Protein AF-A0A948F6N0-F1 (afdb_monomer_lite)

Structure (mmCIF, N/CA/C/O backbone):
data_AF-A0A948F6N0-F1
#
_entry.id   AF-A0A948F6N0-F1
#
loop_
_atom_site.group_PDB
_atom_site.id
_atom_site.type_symbol
_atom_site.label_atom_id
_atom_site.label_alt_id
_atom_site.label_comp_id
_atom_site.label_asym_id
_atom_site.label_entity_id
_atom_site.label_seq_id
_atom_site.pdbx_PDB_ins_code
_atom_site.Cartn_x
_atom_site.Cartn_y
_atom_site.Cartn_z
_atom_site.occupancy
_atom_site.B_iso_or_equiv
_atom_site.auth_seq_id
_atom_site.auth_comp_id
_atom_site.auth_asym_id
_atom_site.auth_atom_id
_atom_site.pdbx_PDB_model_num
ATOM 1 N N . MET A 1 1 ? 21.847 -14.114 -16.577 1.00 40.94 1 MET A N 1
ATOM 2 C CA . MET A 1 1 ? 22.374 -14.258 -15.206 1.00 40.94 1 MET A CA 1
ATOM 3 C C . MET A 1 1 ? 21.242 -14.821 -14.362 1.00 40.94 1 MET A C 1
ATOM 5 O O . MET A 1 1 ? 20.330 -14.077 -14.038 1.00 40.94 1 MET A O 1
ATOM 9 N N . GLN A 1 2 ? 21.213 -16.139 -14.147 1.00 36.81 2 GLN A N 1
ATOM 10 C CA . GLN A 1 2 ? 20.269 -16.752 -13.209 1.00 36.81 2 GLN A CA 1
ATOM 11 C C . GLN A 1 2 ? 20.694 -16.314 -11.808 1.00 36.81 2 GLN A C 1
ATOM 13 O O . GLN A 1 2 ? 21.800 -16.631 -11.379 1.00 36.81 2 GLN A O 1
ATOM 18 N N . ILE A 1 3 ? 19.870 -15.508 -11.143 1.00 50.06 3 ILE A N 1
ATOM 19 C CA . ILE A 1 3 ? 20.082 -15.167 -9.738 1.00 50.06 3 ILE A CA 1
ATOM 20 C C . ILE A 1 3 ? 19.710 -16.428 -8.959 1.00 50.06 3 ILE A C 1
ATOM 22 O O . ILE A 1 3 ? 18.548 -16.830 -8.956 1.00 50.06 3 ILE A O 1
ATOM 26 N N . GLU A 1 4 ? 20.702 -17.095 -8.370 1.00 46.31 4 GLU A N 1
ATOM 27 C CA . GLU A 1 4 ? 20.475 -18.228 -7.476 1.00 46.31 4 GLU A CA 1
ATOM 28 C C . GLU A 1 4 ? 19.531 -17.798 -6.345 1.00 46.31 4 GLU A C 1
ATOM 30 O O . GLU A 1 4 ? 19.829 -16.898 -5.559 1.00 46.31 4 GLU A O 1
ATOM 35 N N . THR A 1 5 ? 18.377 -18.455 -6.248 1.00 56.72 5 THR A N 1
ATOM 36 C CA . THR A 1 5 ? 17.287 -18.151 -5.305 1.00 56.72 5 THR A CA 1
ATOM 37 C C . THR A 1 5 ? 17.591 -18.549 -3.853 1.00 56.72 5 THR A C 1
ATOM 39 O O . THR A 1 5 ? 16.680 -18.649 -3.036 1.00 56.72 5 THR A O 1
ATOM 42 N N . HIS A 1 6 ? 18.860 -18.794 -3.515 1.00 54.75 6 HIS A N 1
ATOM 43 C CA . HIS A 1 6 ? 19.292 -19.353 -2.228 1.00 54.75 6 HIS A CA 1
ATOM 44 C C . HIS A 1 6 ? 20.212 -18.443 -1.406 1.00 54.75 6 HIS A C 1
ATOM 46 O O . HIS A 1 6 ? 20.756 -18.880 -0.393 1.00 54.75 6 HIS A O 1
ATOM 52 N N . SER A 1 7 ? 20.371 -17.172 -1.778 1.00 57.75 7 SER A N 1
ATOM 53 C CA . SER A 1 7 ? 21.098 -16.231 -0.923 1.00 57.75 7 SER A CA 1
ATOM 54 C C . SER A 1 7 ? 20.201 -15.752 0.220 1.00 57.75 7 SER A C 1
ATOM 56 O O . SER A 1 7 ? 19.381 -14.846 0.065 1.00 57.75 7 SER A O 1
ATOM 58 N N . GLU A 1 8 ? 20.344 -16.373 1.388 1.00 65.94 8 GLU A N 1
ATOM 59 C CA . GLU A 1 8 ? 19.867 -15.801 2.642 1.00 65.94 8 GLU A CA 1
ATOM 60 C C . GLU A 1 8 ? 20.647 -14.501 2.916 1.00 65.94 8 GLU A C 1
ATOM 62 O O . GLU A 1 8 ? 21.767 -14.534 3.424 1.00 65.94 8 GLU A O 1
ATOM 67 N N . GLY A 1 9 ? 20.078 -13.348 2.546 1.00 72.94 9 GLY A N 1
ATOM 68 C CA . GLY A 1 9 ? 20.741 -12.046 2.674 1.00 72.94 9 GLY A CA 1
ATOM 69 C C . GLY A 1 9 ? 21.369 -11.805 4.058 1.00 72.94 9 GLY A C 1
ATOM 70 O O . GLY A 1 9 ? 20.781 -12.145 5.090 1.00 72.94 9 GLY A O 1
ATOM 71 N N . ILE A 1 10 ? 22.564 -11.193 4.075 1.00 82.94 10 ILE A N 1
ATOM 72 C CA . ILE A 1 10 ? 23.317 -10.869 5.307 1.00 82.94 10 ILE A CA 1
ATOM 73 C C . ILE A 1 10 ? 22.521 -9.892 6.182 1.00 82.94 10 ILE A C 1
ATOM 75 O O . ILE A 1 10 ? 22.463 -10.036 7.402 1.00 82.94 10 ILE A O 1
ATOM 79 N N . ILE A 1 11 ? 21.896 -8.899 5.548 1.00 80.25 11 ILE A N 1
ATOM 80 C CA . ILE A 1 11 ? 21.001 -7.946 6.199 1.00 80.25 11 ILE A CA 1
ATOM 81 C C . ILE A 1 11 ? 19.577 -8.397 5.919 1.00 80.25 11 ILE A C 1
ATOM 83 O O . ILE A 1 11 ? 19.178 -8.527 4.763 1.00 80.25 11 ILE A O 1
ATOM 87 N N . ARG A 1 12 ? 18.813 -8.614 6.990 1.00 79.19 12 ARG A N 1
ATOM 88 C CA . ARG A 1 12 ? 17.397 -8.959 6.904 1.00 79.19 12 ARG A CA 1
ATOM 89 C C . ARG A 1 12 ? 16.545 -7.838 7.483 1.00 79.19 12 ARG A C 1
ATOM 91 O O . ARG A 1 12 ? 16.920 -7.263 8.510 1.00 79.19 12 ARG A O 1
ATOM 98 N N . PRO A 1 13 ? 15.377 -7.576 6.888 1.00 80.00 13 PRO A N 1
ATOM 99 C CA . PRO A 1 13 ? 14.334 -6.810 7.542 1.00 80.00 13 PRO A CA 1
ATOM 100 C C . PRO A 1 13 ? 13.980 -7.463 8.890 1.00 80.00 13 PRO A C 1
ATOM 102 O O . PRO A 1 13 ? 13.519 -8.602 8.944 1.00 80.00 13 PRO A O 1
ATOM 105 N N . VAL A 1 14 ? 14.231 -6.760 9.996 1.00 86.69 14 VAL A N 1
ATOM 106 C CA . VAL A 1 14 ? 13.928 -7.234 11.355 1.00 86.69 14 VAL A CA 1
ATOM 107 C C . VAL A 1 14 ? 13.152 -6.185 12.135 1.00 86.69 14 VAL A C 1
ATOM 109 O O . VAL A 1 14 ? 13.324 -4.977 11.952 1.00 86.69 14 VAL A O 1
ATOM 112 N N . LYS A 1 15 ? 12.286 -6.657 13.030 1.00 90.56 15 LYS A N 1
ATOM 113 C CA . LYS A 1 15 ? 11.556 -5.793 13.951 1.00 90.56 15 LYS A CA 1
ATOM 114 C C . LYS A 1 15 ? 12.531 -5.244 14.994 1.00 90.56 15 LYS A C 1
ATOM 116 O O . LYS A 1 15 ? 13.119 -6.003 15.765 1.00 90.56 15 LYS A O 1
ATOM 121 N N . GLY A 1 16 ? 12.688 -3.927 15.042 1.00 87.75 16 GLY A N 1
ATOM 122 C CA . GLY A 1 16 ? 13.478 -3.252 16.061 1.00 87.75 16 GLY A CA 1
ATOM 123 C C . GLY A 1 16 ? 12.790 -3.264 17.428 1.00 87.75 16 GLY A C 1
ATOM 124 O O . GLY A 1 16 ? 11.573 -3.388 17.540 1.00 87.75 16 GLY A O 1
ATOM 125 N N . LYS A 1 17 ? 13.565 -3.057 18.502 1.00 86.19 17 LYS A N 1
ATOM 126 C CA . LYS A 1 17 ? 13.041 -3.035 19.886 1.00 86.19 17 LYS A CA 1
ATOM 127 C C . LYS A 1 17 ? 11.926 -2.005 20.116 1.00 86.19 17 LYS A C 1
ATOM 129 O O . LYS A 1 17 ? 11.087 -2.206 20.984 1.00 86.19 17 LYS A O 1
ATOM 134 N N . ARG A 1 18 ? 11.952 -0.895 19.371 1.00 86.62 18 ARG A N 1
ATOM 135 C CA . ARG A 1 18 ? 10.978 0.207 19.465 1.00 86.62 18 ARG A CA 1
ATOM 136 C C . ARG A 1 18 ? 9.855 0.109 18.435 1.00 86.62 18 ARG A C 1
ATOM 138 O O . ARG A 1 18 ? 8.986 0.971 18.424 1.00 86.62 18 ARG A O 1
ATOM 145 N N . ASP A 1 19 ? 9.884 -0.902 17.571 1.00 93.44 19 ASP A N 1
ATOM 146 C CA . ASP A 1 19 ? 8.874 -1.036 16.535 1.00 93.44 19 ASP A CA 1
ATOM 147 C C . ASP A 1 19 ? 7.591 -1.676 17.079 1.00 93.44 19 ASP A C 1
ATOM 149 O O . ASP A 1 19 ? 7.645 -2.618 17.885 1.00 93.44 19 ASP A O 1
ATOM 153 N N . PRO A 1 20 ? 6.418 -1.217 16.617 1.00 93.75 20 PRO A N 1
ATOM 154 C CA . PRO A 1 20 ? 5.149 -1.789 17.024 1.00 93.75 20 PRO A CA 1
ATOM 155 C C . PRO A 1 20 ? 4.964 -3.187 16.426 1.00 93.75 20 PRO A C 1
ATOM 157 O O . PRO A 1 20 ? 5.594 -3.569 15.444 1.00 93.75 20 PRO A O 1
ATOM 160 N N . HIS A 1 21 ? 4.061 -3.969 17.013 1.00 94.81 21 HIS A N 1
ATOM 161 C CA . HIS A 1 21 ? 3.420 -5.050 16.267 1.00 94.81 21 HIS A CA 1
ATOM 162 C C . HIS A 1 21 ? 2.191 -4.487 15.552 1.00 94.81 21 HIS A C 1
ATOM 164 O O . HIS A 1 21 ? 1.445 -3.715 16.164 1.00 94.81 21 HIS A O 1
ATOM 170 N N . LEU A 1 22 ? 2.000 -4.846 14.285 1.00 95.31 22 LEU A N 1
ATOM 171 C CA . LEU A 1 22 ? 0.836 -4.473 13.488 1.00 95.31 22 LEU A CA 1
ATOM 172 C C . LEU A 1 22 ? -0.145 -5.640 13.407 1.00 95.31 22 LEU A C 1
ATOM 174 O O . LEU A 1 22 ? 0.270 -6.793 13.300 1.00 95.31 22 LEU A O 1
ATOM 178 N N . ASP A 1 23 ? -1.435 -5.310 13.414 1.00 94.69 23 ASP A N 1
ATOM 179 C CA . ASP A 1 23 ? -2.483 -6.257 13.037 1.00 94.69 23 ASP A CA 1
ATOM 180 C C . ASP A 1 23 ? -2.386 -6.583 11.527 1.00 94.69 23 ASP A C 1
ATOM 182 O O . ASP A 1 23 ? -1.702 -5.866 10.787 1.00 94.69 23 ASP A O 1
ATOM 186 N N . PRO A 1 24 ? -3.053 -7.649 11.040 1.00 96.19 24 PRO A N 1
ATOM 187 C CA . PRO A 1 24 ? -2.830 -8.173 9.691 1.00 96.19 24 PRO A CA 1
ATOM 188 C C . PRO A 1 24 ? -3.120 -7.204 8.540 1.00 96.19 24 PRO A C 1
ATOM 190 O O . PRO A 1 24 ? -2.599 -7.420 7.446 1.00 96.19 24 PRO A O 1
ATOM 193 N N . ASP A 1 25 ? -3.936 -6.173 8.761 1.00 96.62 25 ASP A N 1
ATOM 194 C CA . ASP A 1 25 ? -4.427 -5.288 7.704 1.00 96.62 25 ASP A CA 1
ATOM 195 C C . ASP A 1 25 ? -3.665 -3.977 7.658 1.00 96.62 25 ASP A C 1
ATOM 197 O O . ASP A 1 25 ? -3.610 -3.232 8.643 1.00 96.62 25 ASP A O 1
ATOM 201 N N . ALA A 1 26 ? -3.137 -3.662 6.480 1.00 97.75 26 ALA A N 1
ATOM 202 C CA . ALA A 1 26 ? -2.527 -2.378 6.201 1.00 97.75 26 ALA A CA 1
ATOM 203 C C . ALA A 1 26 ? -3.078 -1.754 4.913 1.00 97.75 26 ALA A C 1
ATOM 205 O O . ALA A 1 26 ? -3.292 -2.431 3.908 1.00 97.75 26 ALA A O 1
ATOM 206 N N . LEU A 1 27 ? -3.268 -0.438 4.948 1.00 98.12 27 LEU A N 1
ATOM 207 C CA . LEU A 1 27 ? -3.535 0.408 3.797 1.00 98.12 27 LEU A CA 1
ATOM 208 C C . LEU A 1 27 ? -2.354 1.360 3.617 1.00 98.12 27 LEU A C 1
ATOM 210 O O . LEU A 1 27 ? -2.148 2.276 4.415 1.00 98.12 27 LEU A O 1
ATOM 214 N N . MET A 1 28 ? -1.582 1.148 2.561 1.00 98.50 28 MET A N 1
ATOM 215 C CA . MET A 1 28 ? -0.564 2.087 2.119 1.00 98.50 28 MET A CA 1
ATOM 216 C C . MET A 1 28 ? -1.231 3.210 1.324 1.00 98.50 28 MET A C 1
ATOM 218 O O . MET A 1 28 ? -1.990 2.946 0.394 1.00 98.50 28 MET A O 1
ATOM 222 N N . VAL A 1 29 ? -0.946 4.463 1.665 1.00 98.38 29 VAL A N 1
ATOM 223 C CA . VAL A 1 29 ? -1.536 5.645 1.026 1.00 98.38 29 VAL A CA 1
ATOM 224 C C . VAL A 1 29 ? -0.428 6.484 0.407 1.00 98.38 29 VAL A C 1
ATOM 226 O O . VAL A 1 29 ? 0.488 6.916 1.103 1.00 98.38 29 VAL A O 1
ATOM 229 N N . MET A 1 30 ? -0.508 6.713 -0.902 1.00 97.25 30 MET A N 1
ATOM 230 C CA . MET A 1 30 ? 0.547 7.399 -1.652 1.00 97.25 30 MET A CA 1
ATOM 231 C C . MET A 1 30 ? 0.597 8.897 -1.319 1.00 97.25 30 MET A C 1
ATOM 233 O O . MET A 1 30 ? 1.648 9.458 -1.017 1.00 97.25 30 MET A O 1
ATOM 237 N N . LEU A 1 31 ? -0.560 9.559 -1.326 1.00 95.94 31 LEU A N 1
ATOM 238 C CA . LEU A 1 31 ? -0.629 11.014 -1.277 1.00 95.94 31 LEU A CA 1
ATOM 239 C C . LEU A 1 31 ? -0.808 11.564 0.154 1.00 95.94 31 LEU A C 1
ATOM 241 O O . LEU A 1 31 ? -1.632 11.053 0.922 1.00 95.94 31 LEU A O 1
ATOM 245 N N . PRO A 1 32 ? -0.093 12.647 0.528 1.00 95.94 32 PRO A N 1
ATOM 246 C CA . PRO A 1 32 ? -0.203 13.239 1.862 1.00 95.94 32 PRO A CA 1
ATOM 247 C C . PRO A 1 32 ? -1.602 13.771 2.207 1.00 95.94 32 PRO A C 1
ATOM 249 O O . PRO A 1 32 ? -2.007 13.711 3.368 1.00 95.94 32 PRO A O 1
ATOM 252 N N . SER A 1 33 ? -2.330 14.328 1.236 1.00 96.69 33 SER A N 1
ATOM 253 C CA . SER A 1 33 ? -3.687 14.864 1.420 1.00 96.69 33 SER A CA 1
ATOM 254 C C . SER A 1 33 ? -4.683 13.769 1.790 1.00 96.69 33 SER A C 1
ATOM 256 O O . SER A 1 33 ? -5.410 13.9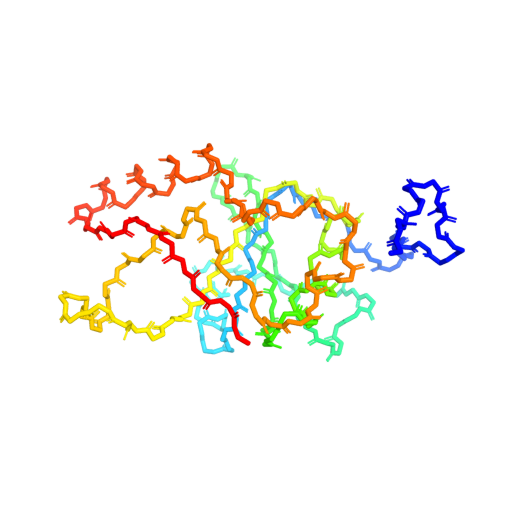07 2.774 1.00 96.69 33 SER A O 1
ATOM 258 N N . GLU A 1 34 ? -4.653 12.665 1.053 1.00 97.00 34 GLU A N 1
ATOM 259 C CA . GLU A 1 34 ? -5.509 11.492 1.214 1.00 97.00 34 GLU A CA 1
ATOM 260 C C . GLU A 1 34 ? -5.200 10.809 2.538 1.00 97.00 34 GLU A C 1
ATOM 262 O O . GLU A 1 34 ? -6.113 10.500 3.299 1.00 97.00 34 GLU A O 1
ATOM 267 N N . LEU A 1 35 ? -3.917 10.661 2.879 1.00 97.75 35 LEU A N 1
ATOM 268 C CA . LEU A 1 35 ? -3.528 10.108 4.170 1.00 97.75 35 LEU A CA 1
ATOM 269 C C . LEU A 1 35 ? -4.046 10.972 5.322 1.00 97.75 35 LEU A C 1
ATOM 271 O O . LEU A 1 35 ? -4.661 10.453 6.249 1.00 97.75 35 LEU A O 1
ATOM 275 N N . LYS A 1 36 ? -3.853 12.296 5.262 1.00 97.75 36 LYS A N 1
ATOM 276 C CA . LYS A 1 36 ? -4.378 13.218 6.283 1.00 97.75 36 LYS A CA 1
ATOM 277 C C . LYS A 1 36 ? -5.900 13.143 6.389 1.00 97.75 36 LYS A C 1
ATOM 279 O O . LYS A 1 36 ? -6.432 13.272 7.489 1.00 97.75 36 LYS A O 1
ATOM 284 N N . HIS A 1 37 ? -6.596 12.984 5.266 1.00 97.81 37 HIS A N 1
ATOM 285 C CA . HIS A 1 37 ? -8.044 12.819 5.243 1.00 97.81 37 HIS A CA 1
ATOM 286 C C . HIS A 1 37 ? -8.463 11.518 5.936 1.00 97.81 37 HIS A C 1
ATOM 288 O O . HIS A 1 37 ? -9.226 11.574 6.898 1.00 97.81 37 HIS A O 1
ATOM 294 N N . LEU A 1 38 ? -7.882 10.385 5.534 1.00 97.19 38 LEU A N 1
ATOM 295 C CA . LEU A 1 38 ? -8.173 9.064 6.093 1.00 97.19 38 LEU A CA 1
ATOM 296 C C . LEU A 1 38 ? -7.831 8.964 7.580 1.00 97.19 38 LEU A C 1
ATOM 298 O O . LEU A 1 38 ? -8.598 8.387 8.342 1.00 97.19 38 LEU A O 1
ATOM 302 N N . VAL A 1 39 ? -6.719 9.557 8.025 1.00 97.56 39 VAL A N 1
ATOM 303 C CA . VAL A 1 39 ? -6.352 9.598 9.450 1.00 97.56 39 VAL A CA 1
ATOM 304 C C . VAL A 1 39 ? -7.425 10.313 10.269 1.00 97.56 39 VAL A C 1
ATOM 306 O O . VAL A 1 39 ? -7.794 9.832 11.339 1.00 97.56 39 VAL A O 1
ATOM 309 N N . ARG A 1 40 ? -7.961 11.435 9.769 1.00 97.50 40 ARG A N 1
ATOM 310 C CA . ARG A 1 40 ? -9.049 12.154 10.448 1.00 97.50 40 ARG A CA 1
ATOM 311 C C . ARG A 1 40 ? -10.356 11.370 10.422 1.00 97.50 40 ARG A C 1
ATOM 313 O O . ARG A 1 40 ? -10.982 11.223 11.466 1.00 97.50 40 ARG A O 1
ATOM 320 N N . GLU A 1 41 ? -10.756 10.876 9.254 1.00 95.69 41 GLU A N 1
ATOM 321 C CA . GLU A 1 41 ? -12.016 10.151 9.064 1.00 95.69 41 GLU A CA 1
ATOM 322 C C . GLU A 1 41 ? -12.061 8.866 9.897 1.00 95.69 41 GLU A C 1
ATOM 324 O O . GLU A 1 41 ? -13.033 8.601 10.600 1.00 95.69 41 GLU A O 1
ATOM 329 N N . ALA A 1 42 ? -10.970 8.101 9.882 1.00 94.38 42 ALA A N 1
ATOM 330 C CA . ALA A 1 42 ? -10.850 6.844 10.605 1.00 94.38 42 ALA A CA 1
ATOM 331 C C . ALA A 1 42 ? -10.454 7.027 12.081 1.00 94.38 42 ALA A C 1
ATOM 333 O O . ALA A 1 42 ? -10.210 6.029 12.764 1.00 94.38 42 ALA A O 1
ATOM 334 N N . GLN A 1 43 ? -10.345 8.274 12.563 1.00 95.56 43 GLN A N 1
ATOM 335 C CA . GLN A 1 43 ? -9.895 8.623 13.918 1.00 95.56 43 GLN A CA 1
ATOM 336 C C . GLN A 1 43 ? -8.606 7.878 14.311 1.00 95.56 43 GLN A C 1
ATOM 338 O O . GLN A 1 43 ? -8.483 7.328 15.407 1.00 95.56 43 GLN A O 1
ATOM 343 N N . ALA A 1 44 ? -7.662 7.798 13.373 1.00 96.56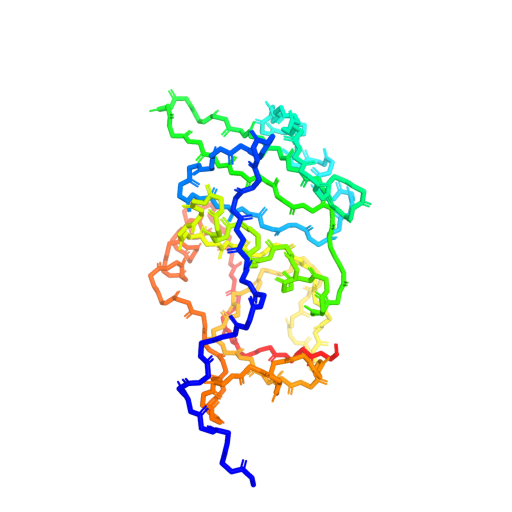 44 ALA A N 1
ATOM 344 C CA . ALA A 1 44 ? -6.470 6.982 13.516 1.00 96.56 44 ALA A CA 1
ATOM 345 C C . ALA A 1 44 ? -5.427 7.677 14.407 1.00 96.56 44 ALA A C 1
ATOM 347 O O . ALA A 1 44 ? -5.161 8.870 14.264 1.00 96.56 44 ALA A O 1
ATOM 348 N N . ALA A 1 45 ? -4.795 6.916 15.299 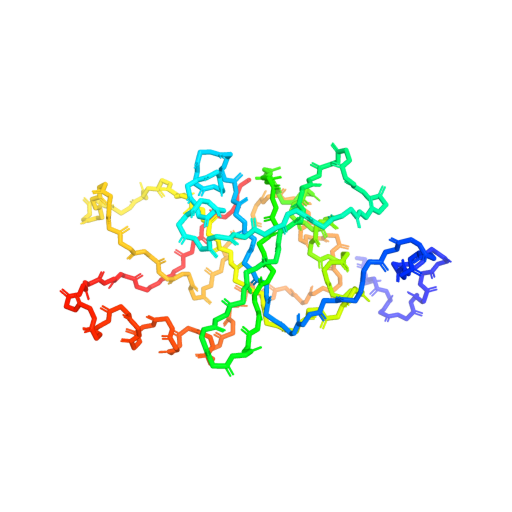1.00 96.38 45 ALA A N 1
ATOM 349 C CA . ALA A 1 45 ? -3.723 7.404 16.163 1.00 96.38 45 ALA A CA 1
ATOM 350 C C . ALA A 1 45 ? -2.350 7.107 15.545 1.00 96.38 45 ALA A C 1
ATOM 352 O O . ALA A 1 45 ? -2.127 5.992 15.076 1.00 96.38 45 ALA A O 1
ATOM 353 N N . GLU A 1 46 ? -1.430 8.076 15.555 1.00 96.50 46 GLU A N 1
ATOM 354 C CA . GLU A 1 46 ? -0.056 7.873 15.068 1.00 96.50 46 GLU A CA 1
ATOM 355 C C . GLU A 1 46 ? 0.685 6.844 15.935 1.00 96.50 46 GLU A C 1
ATOM 357 O O . GLU A 1 46 ? 0.565 6.839 17.163 1.00 96.50 46 GLU A O 1
ATOM 362 N N . ILE A 1 47 ? 1.454 5.968 15.289 1.00 94.56 47 ILE A N 1
ATOM 363 C CA . ILE A 1 47 ? 2.273 4.945 15.935 1.00 94.56 47 ILE A CA 1
ATOM 364 C C . ILE A 1 47 ? 3.750 5.281 15.689 1.00 94.56 47 ILE A C 1
ATOM 366 O O . ILE A 1 47 ? 4.182 5.287 14.533 1.00 94.56 47 ILE A O 1
ATOM 370 N N . PRO A 1 48 ? 4.553 5.519 16.738 1.00 91.44 48 PRO A N 1
ATOM 371 C CA . PRO A 1 48 ? 5.986 5.718 16.571 1.00 91.44 48 PRO A CA 1
ATOM 372 C C . PRO A 1 48 ? 6.674 4.404 16.178 1.00 91.44 48 PRO A C 1
ATOM 374 O O . PRO A 1 48 ? 6.346 3.339 16.703 1.00 91.44 48 PRO A O 1
ATOM 377 N N . PHE A 1 49 ? 7.655 4.481 15.279 1.00 91.81 49 PHE A N 1
ATOM 378 C CA . PHE A 1 49 ? 8.495 3.347 14.873 1.00 91.81 49 PHE A CA 1
ATOM 379 C C . PHE A 1 49 ? 9.856 3.824 14.330 1.00 91.81 49 PHE A C 1
ATOM 381 O O . PHE A 1 49 ? 10.084 5.031 14.198 1.00 91.81 49 PHE A O 1
ATOM 388 N N . SER A 1 50 ? 10.783 2.907 14.036 1.00 84.12 50 SER A N 1
ATOM 389 C CA . SER A 1 50 ? 12.169 3.254 13.683 1.00 84.12 50 SER A CA 1
ATOM 390 C C . SER A 1 50 ? 12.312 4.136 12.442 1.00 84.12 50 SER A C 1
ATOM 392 O O . SER A 1 50 ? 13.213 4.970 12.415 1.00 84.12 50 SER A O 1
ATOM 394 N N . ASP A 1 51 ? 11.413 4.003 11.462 1.00 82.44 51 ASP A N 1
ATOM 395 C CA . ASP A 1 51 ? 11.560 4.631 10.139 1.00 82.44 51 ASP A CA 1
ATOM 396 C C . ASP A 1 51 ? 10.593 5.811 9.942 1.00 82.44 51 ASP A C 1
ATOM 398 O O . ASP A 1 51 ? 10.327 6.242 8.823 1.00 82.44 51 ASP A O 1
ATOM 402 N N . THR A 1 52 ? 10.113 6.379 11.057 1.00 80.81 52 THR A N 1
ATOM 403 C CA . THR A 1 52 ? 9.237 7.565 11.117 1.00 80.81 52 THR A CA 1
ATOM 404 C C . THR A 1 52 ? 9.680 8.741 10.218 1.00 80.81 52 THR A C 1
ATOM 406 O O . THR A 1 52 ? 8.812 9.460 9.713 1.00 80.81 52 THR A O 1
ATOM 409 N N . PRO A 1 53 ? 10.987 9.001 9.991 1.00 83.94 53 PRO A N 1
ATOM 410 C CA . PRO A 1 53 ? 11.404 10.045 9.053 1.00 83.94 53 PRO A CA 1
ATOM 411 C C . PRO A 1 53 ? 11.069 9.760 7.579 1.00 83.94 53 PRO A C 1
ATOM 413 O O . PRO A 1 53 ? 10.970 10.713 6.813 1.00 83.94 53 PRO A O 1
ATOM 416 N N . LEU A 1 54 ? 10.902 8.493 7.179 1.00 89.44 54 LEU A N 1
ATOM 417 C CA . LEU A 1 54 ? 10.628 8.096 5.791 1.00 89.44 54 LEU A CA 1
ATOM 418 C C . LEU A 1 54 ? 9.129 8.140 5.472 1.00 89.44 54 LEU A C 1
ATOM 420 O O . LEU A 1 54 ? 8.722 8.713 4.465 1.00 89.44 54 LEU A O 1
ATOM 424 N N . TYR A 1 55 ? 8.308 7.581 6.360 1.00 93.81 55 TYR A N 1
ATOM 425 C CA . TYR A 1 55 ? 6.847 7.578 6.278 1.00 93.81 55 TYR A CA 1
ATOM 426 C C . TYR A 1 55 ? 6.249 7.417 7.681 1.00 93.81 55 TYR A C 1
ATOM 428 O O . TYR A 1 55 ? 6.960 7.209 8.663 1.00 93.81 55 TYR A O 1
ATOM 436 N N . ARG A 1 56 ? 4.929 7.548 7.799 1.00 96.94 56 ARG A N 1
ATOM 437 C CA . ARG A 1 56 ? 4.186 7.509 9.063 1.00 96.94 56 ARG A CA 1
ATOM 438 C C . ARG A 1 56 ? 3.279 6.294 9.130 1.00 96.94 56 ARG A C 1
ATOM 440 O O . ARG A 1 56 ? 2.762 5.842 8.109 1.00 96.94 56 ARG A O 1
ATOM 447 N N . LEU A 1 57 ? 3.076 5.798 10.347 1.00 97.31 57 LEU A N 1
ATOM 448 C CA . LEU A 1 57 ? 2.122 4.741 10.653 1.00 97.31 57 LEU A CA 1
ATOM 449 C C . LEU A 1 57 ? 1.007 5.304 11.525 1.00 97.31 57 LEU A C 1
ATOM 451 O O . LEU A 1 57 ? 1.268 6.021 12.488 1.00 97.31 57 LEU A O 1
ATOM 455 N N . TYR A 1 58 ? -0.229 4.927 11.227 1.00 97.31 58 TYR A N 1
ATOM 456 C CA . TYR A 1 58 ? -1.392 5.238 12.047 1.00 97.31 58 TYR A CA 1
ATOM 457 C C . TYR A 1 58 ? -2.216 3.978 12.272 1.00 97.31 58 TYR A C 1
ATOM 459 O O . TYR A 1 58 ? -2.304 3.125 11.394 1.00 97.31 58 TYR A O 1
ATOM 467 N N . ARG A 1 59 ? -2.854 3.856 13.433 1.00 97.06 59 ARG A N 1
ATOM 468 C CA . ARG A 1 59 ? -3.785 2.770 13.744 1.00 97.06 59 ARG A CA 1
ATOM 469 C C . ARG A 1 59 ? -5.191 3.312 13.852 1.00 97.06 59 ARG A C 1
ATOM 471 O O . ARG A 1 59 ? -5.453 4.147 14.715 1.00 97.06 59 ARG A O 1
ATOM 478 N N . SER A 1 60 ? -6.099 2.773 13.051 1.00 95.75 60 SER A N 1
ATOM 479 C CA . SER A 1 60 ? -7.534 2.930 13.269 1.00 95.75 60 SER A CA 1
ATOM 480 C C . SER A 1 60 ? -8.114 1.630 13.811 1.00 95.75 60 SER A C 1
ATOM 482 O O . SER A 1 60 ? -7.726 0.543 13.382 1.00 95.75 60 SER A O 1
ATOM 484 N N . ARG A 1 61 ? -9.038 1.733 14.768 1.00 92.25 61 ARG A N 1
ATOM 485 C CA . ARG A 1 61 ? -9.809 0.598 15.280 1.00 92.25 61 ARG A CA 1
ATOM 486 C C . ARG A 1 61 ? -11.252 0.731 14.821 1.00 92.25 61 ARG A C 1
ATOM 488 O O . ARG A 1 61 ? -11.893 1.756 15.023 1.00 92.25 61 ARG A O 1
ATOM 495 N N . THR A 1 62 ? -11.766 -0.336 14.235 1.00 80.38 62 THR A N 1
ATOM 496 C CA . THR A 1 62 ? -13.185 -0.483 13.925 1.00 80.38 62 THR A CA 1
ATOM 497 C C . THR A 1 62 ? -13.992 -0.677 15.209 1.00 80.38 62 THR A C 1
ATOM 499 O O . THR A 1 62 ? -13.475 -1.126 16.236 1.00 80.38 62 THR A O 1
ATOM 502 N N . LYS A 1 63 ? -15.299 -0.407 15.137 1.00 75.38 63 LYS A N 1
ATOM 503 C CA . LYS A 1 63 ? -16.233 -0.629 16.255 1.00 75.38 63 LYS A CA 1
ATOM 504 C C . LYS A 1 63 ? -16.322 -2.098 16.688 1.00 75.38 63 LYS A C 1
ATOM 506 O O . LYS A 1 63 ? -16.707 -2.370 17.816 1.00 75.38 63 LYS A O 1
ATOM 511 N N . THR A 1 64 ? -15.961 -3.032 15.808 1.00 75.94 64 THR A N 1
ATOM 512 C CA . THR A 1 64 ? -15.951 -4.478 16.075 1.00 75.94 64 THR A CA 1
ATOM 513 C C . THR A 1 64 ? -14.630 -4.964 16.682 1.00 75.94 64 THR A C 1
ATOM 515 O O . THR A 1 64 ? -14.461 -6.159 16.899 1.00 75.94 64 THR A O 1
ATOM 518 N N . GLY A 1 65 ? -13.686 -4.059 16.967 1.00 77.75 65 GLY A N 1
ATOM 519 C CA . GLY A 1 65 ? -12.402 -4.368 17.601 1.00 77.75 65 GLY A CA 1
ATOM 520 C C . GLY A 1 65 ? -11.267 -4.704 16.628 1.00 77.75 65 GLY A C 1
ATOM 521 O O . GLY A 1 65 ? -10.104 -4.638 17.029 1.00 77.75 65 GLY A O 1
ATOM 522 N N . ALA A 1 66 ? -11.564 -4.980 15.353 1.00 86.06 66 ALA A N 1
ATOM 523 C CA . ALA A 1 66 ? -10.541 -5.139 14.315 1.00 86.06 66 A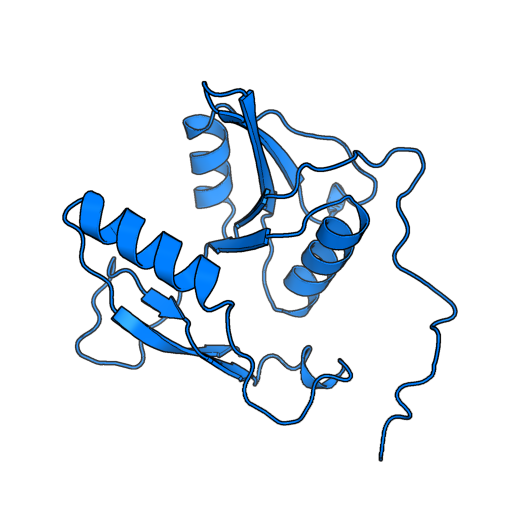LA A CA 1
ATOM 524 C C . ALA A 1 66 ? -9.800 -3.814 14.083 1.00 86.06 66 ALA A C 1
ATOM 526 O O . ALA A 1 66 ? -10.414 -2.748 14.179 1.00 86.06 66 ALA A O 1
ATOM 527 N N . SER A 1 67 ? -8.504 -3.853 13.771 1.00 92.44 67 SER A N 1
ATOM 528 C CA . SER A 1 67 ? -7.724 -2.647 13.481 1.00 92.44 67 SER A CA 1
ATOM 529 C C . SER A 1 67 ? -7.060 -2.711 12.111 1.00 92.44 67 SER A C 1
ATOM 531 O O . SER A 1 67 ? -6.746 -3.790 11.614 1.00 92.44 67 SER A O 1
ATOM 533 N N . ILE A 1 68 ? -6.883 -1.539 11.504 1.00 95.75 68 ILE A N 1
ATOM 534 C CA . ILE A 1 68 ? -6.165 -1.356 10.247 1.00 95.75 68 ILE A CA 1
ATOM 535 C C . ILE A 1 68 ? -5.033 -0.356 10.460 1.00 95.75 68 ILE A C 1
ATOM 537 O O . ILE A 1 68 ? -5.196 0.670 11.134 1.00 95.75 68 ILE A O 1
ATOM 541 N N . THR A 1 69 ? -3.877 -0.664 9.883 1.00 97.88 69 THR A N 1
ATOM 542 C CA . THR A 1 69 ? -2.728 0.239 9.860 1.00 97.88 69 THR A CA 1
ATOM 543 C C . THR A 1 69 ? -2.778 1.096 8.601 1.00 97.88 69 THR A C 1
ATOM 545 O O . THR A 1 69 ? -2.806 0.561 7.501 1.00 97.88 69 THR A O 1
ATOM 548 N N . LEU A 1 70 ? -2.755 2.418 8.735 1.00 98.12 70 LEU A N 1
ATOM 549 C CA . LEU A 1 70 ? -2.505 3.323 7.615 1.00 98.12 70 LEU A CA 1
ATOM 550 C C . LEU A 1 70 ? -1.003 3.603 7.549 1.00 98.12 70 LEU A C 1
ATOM 552 O O . LEU A 1 70 ? -0.407 3.939 8.573 1.00 98.12 70 LEU A O 1
ATOM 556 N N . ALA A 1 71 ? -0.398 3.484 6.371 1.00 97.88 71 ALA A N 1
ATOM 557 C CA . ALA A 1 71 ? 1.027 3.719 6.164 1.00 97.88 71 ALA A CA 1
ATOM 558 C C . ALA A 1 71 ? 1.260 4.700 5.012 1.00 97.88 71 ALA A C 1
ATOM 560 O O . ALA A 1 71 ? 0.719 4.519 3.924 1.00 97.88 71 ALA A O 1
ATOM 561 N N . GLY A 1 72 ? 2.066 5.734 5.229 1.00 97.38 72 GLY A N 1
ATOM 562 C CA . GLY A 1 72 ? 2.423 6.692 4.184 1.00 97.38 72 GLY A CA 1
ATOM 563 C C . GLY A 1 72 ? 2.797 8.075 4.730 1.00 97.38 72 GLY A C 1
ATOM 564 O O . GLY A 1 72 ? 2.980 8.230 5.936 1.00 97.38 72 GLY A O 1
ATOM 565 N N . PRO A 1 73 ? 2.878 9.107 3.877 1.00 97.38 73 PRO A N 1
ATOM 566 C CA . PRO A 1 73 ? 2.797 8.998 2.426 1.00 97.38 73 PRO A CA 1
ATOM 567 C C . PRO A 1 73 ? 4.018 8.249 1.882 1.00 97.38 73 PRO A C 1
ATOM 569 O O . PRO A 1 73 ? 5.051 8.181 2.544 1.00 97.38 73 PRO A O 1
ATOM 572 N N . PHE A 1 74 ? 3.910 7.708 0.676 1.00 96.25 74 PHE A N 1
ATOM 573 C CA . PHE A 1 74 ? 5.050 7.155 -0.053 1.00 96.25 74 PHE A CA 1
ATOM 574 C C . PHE A 1 74 ? 4.945 7.546 -1.527 1.00 96.25 74 PHE A C 1
ATOM 576 O O . PHE A 1 74 ? 3.863 7.864 -2.008 1.00 96.25 74 PHE A O 1
ATOM 583 N N . MET A 1 75 ? 6.059 7.547 -2.256 1.00 94.88 75 MET A N 1
ATOM 584 C CA . MET A 1 75 ? 6.066 7.916 -3.673 1.00 94.88 75 MET A CA 1
ATOM 585 C C . MET A 1 75 ? 7.193 7.198 -4.402 1.00 94.88 75 MET A C 1
ATOM 587 O O . MET A 1 75 ? 8.335 7.214 -3.944 1.00 94.88 75 MET A O 1
ATOM 591 N N . GLY A 1 76 ? 6.852 6.588 -5.537 1.00 95.25 76 GLY A N 1
ATOM 592 C CA . GLY A 1 76 ? 7.760 5.742 -6.302 1.00 95.25 76 GLY A CA 1
ATOM 593 C C . GLY A 1 76 ? 7.913 4.346 -5.701 1.00 95.25 76 GLY A C 1
ATOM 594 O O . GLY A 1 76 ? 7.745 4.125 -4.496 1.00 95.25 76 GLY A O 1
ATOM 595 N N . ALA A 1 77 ? 8.239 3.390 -6.561 1.00 95.88 77 ALA A N 1
ATOM 596 C CA . ALA A 1 77 ? 8.355 1.992 -6.181 1.00 95.88 77 ALA A CA 1
ATOM 597 C C . ALA A 1 77 ? 9.479 1.688 -5.166 1.00 95.88 77 ALA A C 1
ATOM 599 O O . ALA A 1 77 ? 9.206 0.917 -4.243 1.00 95.88 77 ALA A O 1
ATOM 600 N N . PRO A 1 78 ? 10.663 2.344 -5.189 1.00 95.75 78 PRO A N 1
ATOM 601 C CA . PRO A 1 78 ? 11.671 2.127 -4.149 1.00 95.75 78 PRO A CA 1
ATOM 602 C C . PRO A 1 78 ? 11.161 2.483 -2.747 1.00 95.75 78 PRO A C 1
ATOM 604 O O . PRO A 1 78 ? 11.382 1.744 -1.791 1.00 95.75 78 PRO A O 1
ATOM 607 N N . HIS A 1 79 ? 10.418 3.588 -2.614 1.00 96.31 79 HIS A N 1
ATOM 608 C CA . HIS A 1 79 ? 9.827 3.979 -1.333 1.00 96.31 79 HIS A CA 1
ATOM 609 C C . HIS A 1 79 ? 8.680 3.039 -0.937 1.00 96.31 79 HIS A C 1
ATOM 611 O O . HIS A 1 79 ? 8.589 2.634 0.223 1.00 96.31 79 HIS A O 1
ATOM 617 N N . ALA A 1 80 ? 7.831 2.650 -1.896 1.00 96.25 80 ALA A N 1
ATOM 618 C CA . ALA A 1 80 ? 6.757 1.692 -1.654 1.00 96.25 80 ALA A CA 1
ATOM 619 C C . ALA A 1 80 ? 7.304 0.383 -1.070 1.00 96.25 80 ALA A C 1
ATOM 621 O O . ALA A 1 80 ? 6.780 -0.114 -0.080 1.00 96.25 80 ALA A O 1
ATOM 622 N N . VAL A 1 81 ? 8.396 -0.131 -1.629 1.00 94.81 81 VAL A N 1
ATOM 623 C CA . VAL A 1 81 ? 9.027 -1.375 -1.187 1.00 94.81 81 VAL A CA 1
ATOM 624 C C . VAL A 1 81 ? 9.662 -1.252 0.205 1.00 94.81 81 VAL A C 1
ATOM 626 O O . VAL A 1 81 ? 9.479 -2.153 1.021 1.00 94.81 81 VAL A O 1
ATOM 629 N N . ILE A 1 82 ? 10.305 -0.123 0.538 1.00 94.12 82 ILE A N 1
ATOM 630 C CA . ILE A 1 82 ? 10.809 0.136 1.905 1.00 94.12 82 ILE A CA 1
ATOM 631 C C . ILE A 1 82 ? 9.671 0.045 2.932 1.00 94.12 82 ILE A C 1
ATOM 633 O O . ILE A 1 82 ? 9.816 -0.585 3.983 1.00 94.12 82 ILE A O 1
ATOM 637 N N . ALA A 1 83 ? 8.530 0.672 2.635 1.00 95.62 83 ALA A N 1
ATOM 638 C CA . ALA A 1 83 ? 7.359 0.603 3.501 1.00 95.62 83 ALA A CA 1
ATOM 639 C C . ALA A 1 83 ? 6.766 -0.813 3.539 1.00 95.62 83 ALA A C 1
ATOM 641 O O . ALA A 1 83 ? 6.481 -1.331 4.617 1.00 95.62 83 ALA A O 1
ATOM 642 N N . LEU A 1 84 ? 6.627 -1.460 2.382 1.00 96.00 84 LEU A N 1
ATOM 643 C CA . LEU A 1 84 ? 6.042 -2.789 2.239 1.00 96.00 84 LEU A CA 1
ATOM 644 C C . LEU A 1 84 ? 6.802 -3.845 3.050 1.00 96.00 84 LEU A C 1
ATOM 646 O O . LEU A 1 84 ? 6.196 -4.536 3.870 1.00 96.00 84 LEU A O 1
ATOM 650 N N . GLU A 1 85 ? 8.122 -3.945 2.878 1.00 94.06 85 GLU A N 1
ATOM 651 C CA . GLU A 1 85 ? 8.943 -4.918 3.607 1.00 94.06 85 GLU A CA 1
ATOM 652 C C . GLU A 1 85 ? 8.867 -4.700 5.116 1.00 94.06 85 GLU A C 1
ATOM 654 O O . GLU A 1 85 ? 8.722 -5.653 5.889 1.00 94.06 85 GLU A O 1
ATOM 659 N N . LYS A 1 86 ? 8.895 -3.437 5.551 1.00 94.69 86 LYS A N 1
ATOM 660 C CA . LYS A 1 86 ? 8.760 -3.113 6.965 1.00 94.69 86 LYS A CA 1
ATOM 661 C C . LYS A 1 86 ? 7.392 -3.525 7.501 1.00 94.69 86 LYS A C 1
ATOM 663 O O . LYS A 1 86 ? 7.332 -4.171 8.543 1.00 94.69 86 LYS A O 1
ATOM 668 N N . LEU A 1 87 ? 6.298 -3.213 6.805 1.00 97.00 87 LEU A N 1
ATOM 669 C CA . LEU A 1 87 ? 4.948 -3.614 7.219 1.00 97.00 87 LEU A CA 1
ATOM 670 C C . LEU A 1 87 ? 4.839 -5.135 7.390 1.00 97.00 87 LEU A C 1
ATOM 672 O O . LEU A 1 87 ? 4.300 -5.593 8.402 1.00 97.00 87 LEU A O 1
ATOM 676 N N . ILE A 1 88 ? 5.399 -5.908 6.453 1.00 96.50 88 ILE A N 1
ATOM 677 C CA . ILE A 1 88 ? 5.429 -7.378 6.510 1.00 96.50 88 ILE A CA 1
ATOM 678 C C . ILE A 1 88 ? 6.153 -7.855 7.775 1.00 96.50 88 ILE A C 1
ATOM 680 O O . ILE A 1 88 ? 5.620 -8.677 8.525 1.00 96.50 88 ILE A O 1
ATOM 684 N N . VAL A 1 89 ? 7.336 -7.304 8.056 1.00 95.62 89 VAL A N 1
ATOM 685 C CA . VAL A 1 89 ? 8.122 -7.631 9.258 1.00 95.62 89 VAL A CA 1
ATOM 686 C C . VAL A 1 89 ? 7.391 -7.284 10.549 1.00 95.62 89 VAL A C 1
ATOM 688 O O . VAL A 1 89 ? 7.512 -8.001 11.544 1.00 95.62 89 VAL A O 1
ATOM 691 N N . LEU A 1 90 ? 6.635 -6.186 10.562 1.00 96.06 90 LEU A N 1
ATOM 692 C CA . LEU A 1 90 ? 5.916 -5.749 11.756 1.00 96.06 90 LEU A CA 1
ATOM 693 C C . LEU A 1 90 ? 4.618 -6.528 12.009 1.00 96.06 90 LEU A C 1
ATOM 695 O O . LEU A 1 90 ? 4.099 -6.475 13.130 1.00 96.06 90 LEU A O 1
ATOM 699 N N . GLY A 1 91 ? 4.133 -7.297 11.031 1.00 96.62 91 GLY A N 1
ATOM 700 C CA . GLY A 1 91 ? 3.028 -8.244 11.203 1.00 96.62 91 GLY A CA 1
ATOM 701 C C . GLY A 1 91 ? 1.953 -8.202 10.120 1.00 96.62 91 GLY A C 1
ATOM 702 O O . GLY A 1 91 ? 1.105 -9.095 10.107 1.00 96.62 91 GLY A O 1
ATOM 703 N N . ALA A 1 92 ? 1.987 -7.227 9.206 1.00 97.50 92 ALA A N 1
ATOM 704 C CA . ALA A 1 92 ? 0.980 -7.107 8.158 1.00 97.50 92 ALA A CA 1
ATOM 705 C C . ALA A 1 92 ? 0.981 -8.341 7.238 1.00 97.50 92 ALA A C 1
ATOM 707 O O . ALA A 1 92 ? 2.027 -8.912 6.919 1.00 97.50 92 ALA A O 1
ATOM 708 N N . LYS A 1 93 ? -0.217 -8.755 6.820 1.00 97.06 93 LYS A N 1
ATOM 709 C CA . LYS A 1 93 ? -0.464 -9.916 5.947 1.00 97.06 93 LYS A CA 1
ATOM 710 C C . LYS A 1 93 ? -1.288 -9.558 4.721 1.00 97.06 93 LYS A C 1
ATOM 712 O O . LYS A 1 93 ? -1.099 -10.157 3.671 1.00 97.06 93 LYS A O 1
ATOM 717 N N . ARG A 1 94 ? -2.200 -8.597 4.856 1.00 97.38 94 ARG A N 1
ATOM 718 C CA . ARG A 1 94 ? -3.059 -8.094 3.786 1.00 97.38 94 ARG A CA 1
ATOM 719 C C . ARG A 1 94 ? -2.754 -6.619 3.615 1.00 97.38 94 ARG A C 1
ATOM 721 O O . ARG A 1 94 ? -2.964 -5.831 4.536 1.00 97.38 94 ARG A O 1
ATOM 728 N N . ILE A 1 95 ? -2.212 -6.267 2.457 1.00 98.19 95 ILE A N 1
ATOM 729 C CA . ILE A 1 95 ? -1.729 -4.917 2.187 1.00 98.19 95 ILE A CA 1
ATOM 730 C C . ILE A 1 95 ? -2.457 -4.399 0.957 1.00 98.19 95 ILE A C 1
ATOM 732 O O . ILE A 1 95 ? -2.374 -4.977 -0.123 1.00 98.19 95 ILE A O 1
ATOM 736 N N . LEU A 1 96 ? -3.206 -3.323 1.155 1.00 97.50 96 LEU A N 1
ATOM 737 C CA . LEU A 1 96 ? -3.884 -2.578 0.107 1.00 97.50 96 LEU A CA 1
ATOM 738 C C . LEU A 1 96 ? -3.080 -1.319 -0.193 1.00 97.50 96 LEU A C 1
ATOM 740 O O . LEU A 1 96 ? -2.481 -0.733 0.709 1.00 97.50 96 LEU A O 1
ATOM 744 N N . VAL A 1 97 ? -3.108 -0.874 -1.444 1.00 97.44 97 VAL A N 1
ATOM 745 C CA . VAL A 1 97 ? -2.500 0.390 -1.859 1.00 97.44 97 VAL A CA 1
ATOM 746 C C . VAL A 1 97 ? -3.594 1.318 -2.368 1.00 97.44 97 VAL A C 1
ATOM 748 O O . VAL A 1 97 ? -4.378 0.942 -3.236 1.00 97.44 97 VAL A O 1
ATOM 751 N N . LEU A 1 98 ? -3.634 2.536 -1.833 1.00 97.44 98 LEU A N 1
ATOM 752 C CA . LEU A 1 98 ? -4.462 3.629 -2.318 1.00 97.44 98 LEU A CA 1
ATOM 753 C C . LEU A 1 98 ? -3.571 4.703 -2.939 1.00 97.44 98 LEU A C 1
ATOM 755 O O . LEU A 1 98 ? -2.732 5.317 -2.273 1.00 97.44 98 LEU A O 1
ATOM 759 N N . GLY A 1 99 ? -3.807 4.957 -4.217 1.00 95.56 99 GLY A N 1
ATOM 760 C CA . GLY A 1 99 ? -3.134 5.989 -4.984 1.00 95.56 99 GLY A CA 1
ATOM 761 C C . GLY A 1 99 ? -3.997 6.436 -6.152 1.00 95.56 99 GLY A C 1
ATOM 762 O O . GLY A 1 99 ? -5.132 5.986 -6.316 1.00 95.56 99 GLY A O 1
ATOM 763 N N . TRP A 1 100 ? -3.444 7.339 -6.950 1.00 93.88 100 TRP A N 1
ATOM 764 C CA . TRP A 1 100 ? -4.056 7.827 -8.179 1.00 93.88 100 TRP A CA 1
ATOM 765 C C . TRP A 1 100 ? -3.232 7.359 -9.370 1.00 93.88 100 TRP A C 1
ATOM 767 O O . TRP A 1 100 ? -2.032 7.117 -9.243 1.00 93.88 100 TRP A O 1
ATOM 777 N N . CYS A 1 101 ? -3.875 7.259 -10.525 1.00 93.69 101 CYS A N 1
ATOM 778 C CA . CYS A 1 101 ? -3.213 6.954 -11.782 1.00 93.69 101 CYS A CA 1
ATOM 779 C C . CYS A 1 101 ? -3.737 7.874 -12.885 1.00 93.69 101 CYS A C 1
ATOM 781 O O . CYS A 1 101 ? -4.863 8.372 -12.819 1.00 93.69 101 CYS A O 1
ATOM 783 N N . GLY A 1 102 ? -2.894 8.110 -13.887 1.00 94.06 102 GLY A N 1
ATOM 784 C CA . GLY A 1 102 ? -3.352 8.639 -15.164 1.00 94.06 102 GLY A CA 1
ATOM 785 C C . GLY A 1 102 ? -4.027 7.533 -15.972 1.00 94.06 102 GLY A C 1
ATOM 786 O O . GLY A 1 102 ? -3.681 6.360 -15.834 1.00 94.06 102 GLY A O 1
ATOM 787 N N . SER A 1 103 ? -4.976 7.910 -16.825 1.00 93.69 103 SER A N 1
ATOM 788 C CA . SER A 1 103 ? -5.586 6.977 -17.769 1.00 93.69 103 SER A CA 1
ATOM 789 C C . SER A 1 103 ? -4.930 7.084 -19.143 1.00 93.69 103 SER A C 1
ATOM 791 O O . SER A 1 103 ? -4.746 8.182 -19.663 1.00 93.69 103 SER A O 1
ATOM 793 N N . LEU A 1 104 ? -4.645 5.930 -19.748 1.00 92.88 104 LEU A N 1
ATOM 794 C CA . LEU A 1 104 ? -4.353 5.794 -21.182 1.00 92.88 104 LEU A CA 1
ATOM 795 C C . LEU A 1 104 ? -5.599 5.398 -21.990 1.00 92.88 104 LEU A C 1
ATOM 797 O O . LEU A 1 104 ? -5.555 5.334 -23.215 1.00 92.88 104 LEU A O 1
ATOM 801 N N . GLN A 1 105 ? -6.704 5.106 -21.301 1.00 92.56 105 GLN A N 1
ATOM 802 C CA . GLN A 1 105 ? -7.977 4.716 -21.894 1.00 92.56 105 GLN A CA 1
ATOM 803 C C . GLN A 1 105 ? -8.877 5.951 -22.042 1.00 92.56 105 GLN A C 1
ATOM 805 O O . GLN A 1 105 ? -9.092 6.652 -21.046 1.00 92.56 105 GLN A O 1
ATOM 810 N N . PRO A 1 106 ? -9.436 6.213 -23.237 1.00 91.25 106 PRO A N 1
ATOM 811 C CA . PRO A 1 106 ? -10.252 7.403 -23.486 1.00 91.25 106 PRO A CA 1
ATOM 812 C C . PRO A 1 106 ? -11.566 7.412 -22.692 1.00 91.25 106 PRO A C 1
ATOM 814 O O . PRO A 1 106 ? -12.102 8.480 -22.405 1.00 91.25 106 PRO A O 1
ATOM 817 N N . ASP A 1 107 ? -12.067 6.235 -22.313 1.00 91.81 107 ASP A N 1
ATOM 818 C CA . ASP A 1 107 ? -13.366 6.090 -21.652 1.00 91.81 107 ASP A CA 1
ATOM 819 C C . ASP A 1 107 ? -13.302 6.200 -20.121 1.00 91.81 107 ASP A C 1
ATOM 821 O O . ASP A 1 107 ? -14.344 6.334 -19.479 1.00 91.81 107 ASP A O 1
ATOM 825 N N . LEU A 1 108 ? -12.102 6.177 -19.527 1.00 94.19 108 LEU A N 1
ATOM 826 C CA . LEU A 1 108 ? -11.920 6.395 -18.090 1.00 94.19 108 LEU A CA 1
ATOM 827 C C . LEU A 1 108 ? -11.864 7.890 -17.780 1.00 94.19 108 LEU A C 1
ATOM 829 O O . LEU A 1 108 ? -11.047 8.637 -18.326 1.00 94.19 108 LEU A O 1
ATOM 833 N N . ARG A 1 109 ? -12.718 8.319 -16.857 1.00 94.69 109 ARG A N 1
ATOM 834 C CA . ARG A 1 109 ? -12.884 9.714 -16.453 1.00 94.69 109 ARG A CA 1
ATOM 835 C C . ARG A 1 109 ? -12.230 9.974 -15.102 1.00 94.69 109 ARG A C 1
ATOM 837 O O . ARG A 1 109 ? -12.004 9.075 -14.296 1.00 94.69 109 ARG A O 1
ATOM 844 N N . ILE A 1 110 ? -11.951 11.248 -14.830 1.00 95.25 110 ILE A N 1
ATOM 845 C CA . ILE A 1 110 ? -11.473 11.685 -13.513 1.00 95.25 110 ILE A CA 1
ATOM 846 C C . ILE A 1 110 ? -12.493 11.266 -12.448 1.00 95.25 110 ILE A C 1
ATOM 848 O O . ILE A 1 110 ? -13.667 11.620 -12.535 1.00 95.25 110 ILE A O 1
ATOM 852 N N . GLY A 1 111 ? -12.019 10.546 -11.431 1.00 93.38 111 GLY A N 1
ATOM 853 C CA . GLY A 1 111 ? -12.841 10.048 -10.328 1.00 93.38 111 GLY A CA 1
ATOM 854 C C . GLY A 1 111 ? -13.355 8.619 -10.509 1.00 93.38 111 GLY A C 1
ATOM 855 O O . GLY A 1 111 ? -13.911 8.074 -9.554 1.00 93.38 111 GLY A O 1
ATOM 856 N N . ASP A 1 112 ? -13.141 7.994 -11.670 1.00 95.94 112 ASP A N 1
ATOM 857 C CA . ASP A 1 112 ? -13.445 6.576 -11.845 1.00 95.94 112 ASP A CA 1
ATOM 858 C C . ASP A 1 112 ? -12.540 5.711 -10.960 1.00 95.94 112 ASP A C 1
ATOM 860 O O . ASP A 1 112 ? -11.343 5.964 -10.796 1.00 95.94 112 ASP A O 1
ATOM 864 N N . LEU A 1 113 ? -13.126 4.664 -10.378 1.00 97.06 113 LEU A N 1
ATOM 865 C CA . LEU A 1 113 ? -12.402 3.703 -9.556 1.00 97.06 113 LEU A CA 1
ATOM 866 C C . LEU A 1 113 ? -11.788 2.621 -10.440 1.00 97.06 113 LEU A C 1
ATOM 868 O O . LEU A 1 113 ? -12.482 1.997 -11.244 1.00 97.06 113 LEU A O 1
ATOM 872 N N . VAL A 1 114 ? -10.502 2.352 -10.233 1.00 97.12 114 VAL A N 1
ATOM 873 C CA . VAL A 1 114 ? -9.778 1.285 -10.926 1.00 97.12 114 VAL A CA 1
ATOM 874 C C . VAL A 1 114 ? -9.301 0.254 -9.910 1.00 97.12 114 VAL A C 1
ATOM 876 O O . VAL A 1 114 ? -8.725 0.611 -8.884 1.00 97.12 114 VAL A O 1
ATOM 879 N N . ILE A 1 115 ? -9.534 -1.026 -10.200 1.00 97.69 115 ILE A N 1
ATOM 880 C CA . ILE A 1 115 ? -8.964 -2.158 -9.463 1.00 97.69 115 ILE A CA 1
ATOM 881 C C . ILE A 1 115 ? -7.892 -2.801 -10.352 1.00 97.69 115 ILE A C 1
ATOM 883 O O . ILE A 1 115 ? -8.237 -3.493 -11.317 1.00 97.69 115 ILE A O 1
ATOM 887 N N . PRO A 1 116 ? -6.598 -2.594 -10.060 1.00 95.88 116 PRO A N 1
ATOM 888 C CA . PRO A 1 116 ? -5.522 -3.244 -10.796 1.00 95.88 116 PRO A CA 1
ATOM 889 C C . PRO A 1 116 ? -5.557 -4.759 -10.585 1.00 95.88 116 PRO A C 1
ATOM 891 O O . PRO A 1 116 ? -5.541 -5.219 -9.445 1.00 95.88 116 PRO A O 1
ATOM 894 N N . ALA A 1 117 ? -5.591 -5.535 -11.666 1.00 94.94 117 ALA A N 1
ATOM 895 C CA . ALA A 1 117 ? -5.502 -6.999 -11.637 1.00 94.94 117 ALA A CA 1
ATOM 896 C C . ALA A 1 117 ? -4.089 -7.501 -11.969 1.00 94.94 117 ALA A C 1
ATOM 898 O O . ALA A 1 117 ? -3.645 -8.505 -11.418 1.00 94.94 117 ALA A O 1
ATOM 899 N N . ARG A 1 118 ? -3.401 -6.793 -12.869 1.00 94.62 118 ARG A N 1
ATOM 900 C CA . ARG A 1 118 ? -2.047 -7.084 -13.355 1.00 94.62 118 ARG A CA 1
ATOM 901 C C . ARG A 1 118 ? -1.279 -5.779 -13.542 1.00 94.62 118 ARG A C 1
ATOM 903 O O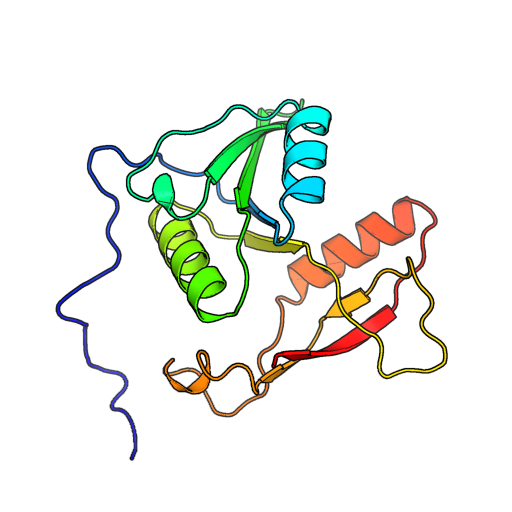 . ARG A 1 118 ? -1.907 -4.724 -13.668 1.00 94.62 118 ARG A O 1
ATOM 910 N N . ALA A 1 119 ? 0.046 -5.843 -13.570 1.00 94.00 119 ALA A N 1
ATOM 911 C CA . ALA A 1 119 ? 0.889 -4.683 -13.833 1.00 94.00 119 ALA A CA 1
ATOM 912 C C . ALA A 1 119 ? 1.957 -4.961 -14.901 1.00 94.00 119 ALA A C 1
ATOM 914 O O . ALA A 1 119 ? 2.637 -5.985 -14.862 1.00 94.00 119 ALA A O 1
ATOM 915 N N . ILE A 1 120 ? 2.156 -4.004 -15.804 1.00 93.31 120 ILE A N 1
ATOM 916 C CA . ILE A 1 120 ? 3.381 -3.859 -16.594 1.00 93.31 120 ILE A CA 1
ATOM 917 C C . ILE A 1 120 ? 4.368 -3.061 -15.742 1.00 93.31 120 ILE A C 1
ATOM 919 O O . ILE A 1 120 ? 4.049 -1.956 -15.302 1.00 93.31 120 ILE A O 1
ATOM 923 N N . SER A 1 121 ? 5.552 -3.624 -15.496 1.00 92.31 121 SER A N 1
ATOM 924 C CA . SER A 1 121 ? 6.543 -3.047 -14.585 1.00 92.31 121 SER A CA 1
ATOM 925 C C . SER A 1 121 ? 7.698 -2.386 -15.334 1.00 92.31 121 SER A C 1
ATOM 927 O O . SER A 1 121 ? 8.615 -3.072 -15.781 1.00 92.31 121 SER A O 1
ATOM 929 N N . GLU A 1 122 ? 7.701 -1.056 -15.395 1.00 92.81 122 GLU A N 1
ATOM 930 C CA . GLU A 1 122 ? 8.825 -0.239 -15.886 1.00 92.81 122 GLU A CA 1
ATOM 931 C C . GLU A 1 122 ? 9.440 0.676 -14.810 1.00 92.81 122 GLU A C 1
ATOM 933 O O . GLU A 1 122 ? 10.416 1.370 -15.070 1.00 92.81 122 GLU A O 1
ATOM 938 N N . GLU A 1 123 ? 8.956 0.592 -13.569 1.00 93.56 123 GLU A N 1
ATOM 939 C CA . GLU A 1 123 ? 9.408 1.395 -12.418 1.00 93.56 123 GLU A CA 1
ATOM 940 C C . GLU A 1 123 ? 10.846 1.112 -11.927 1.00 93.56 123 GLU A C 1
ATOM 942 O O . GLU A 1 123 ? 11.408 1.852 -11.119 1.00 93.56 123 GLU A O 1
ATOM 947 N N . GLY A 1 124 ? 11.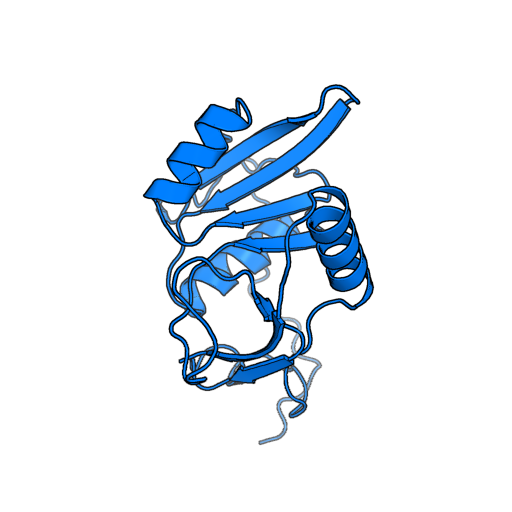467 0.032 -12.408 1.00 92.25 124 GLY A N 1
ATOM 948 C CA . GLY A 1 124 ? 12.880 -0.277 -12.192 1.00 92.25 124 GLY A CA 1
ATOM 949 C C . GLY A 1 124 ? 13.263 -0.953 -10.867 1.00 92.25 124 GLY A C 1
ATOM 950 O O . GLY A 1 124 ? 14.390 -1.431 -10.786 1.00 92.25 124 GLY A O 1
ATOM 951 N N . THR A 1 125 ? 12.389 -1.070 -9.868 1.00 94.00 125 THR A N 1
ATOM 952 C CA . THR A 1 125 ? 12.633 -1.759 -8.580 1.00 94.00 125 THR A CA 1
ATOM 953 C C . THR A 1 125 ? 12.333 -3.251 -8.673 1.00 94.00 125 THR A C 1
ATOM 955 O O . THR A 1 125 ? 13.135 -4.070 -8.230 1.00 94.00 125 THR A O 1
ATOM 958 N N . SER A 1 126 ? 11.214 -3.635 -9.287 1.00 91.62 126 SER A N 1
ATOM 959 C CA . SER A 1 126 ? 10.697 -5.012 -9.296 1.00 91.62 126 SER A CA 1
ATOM 960 C C . SER A 1 126 ? 11.662 -5.992 -9.961 1.00 91.62 126 SER A C 1
ATOM 962 O O . SER A 1 126 ? 11.801 -7.120 -9.504 1.00 91.62 126 SER A O 1
ATOM 964 N N . LYS A 1 127 ? 12.418 -5.543 -10.974 1.00 88.75 127 LYS A N 1
ATOM 965 C CA . LYS A 1 127 ? 13.463 -6.341 -11.648 1.00 88.75 127 LYS A CA 1
ATOM 966 C C . LYS A 1 127 ? 14.611 -6.778 -10.727 1.00 88.75 127 LYS A C 1
ATOM 968 O O . LYS A 1 127 ? 15.395 -7.644 -11.104 1.00 88.75 127 LYS A O 1
ATOM 973 N N . HIS A 1 128 ? 14.759 -6.133 -9.569 1.00 88.94 128 HIS A N 1
ATOM 974 C CA . HIS A 1 128 ? 15.761 -6.481 -8.562 1.00 88.94 128 HIS A CA 1
ATOM 975 C C . HIS A 1 128 ? 15.250 -7.512 -7.549 1.00 88.94 128 HIS A C 1
ATOM 977 O O . HIS A 1 128 ? 16.045 -8.025 -6.764 1.00 88.94 128 HIS A O 1
ATOM 983 N N . TYR A 1 129 ? 13.958 -7.844 -7.579 1.00 86.12 129 TYR A N 1
ATOM 984 C CA . TYR A 1 129 ? 13.379 -8.905 -6.767 1.00 86.12 129 TYR A CA 1
ATOM 985 C C . TYR A 1 129 ? 13.411 -10.228 -7.539 1.00 86.12 129 TYR A C 1
ATOM 987 O O . TYR A 1 129 ? 13.157 -10.235 -8.743 1.00 86.12 129 TYR A O 1
ATOM 995 N N . PRO A 1 130 ? 13.683 -11.367 -6.875 1.00 80.62 130 PRO A N 1
ATOM 996 C CA . PRO A 1 130 ? 13.705 -12.690 -7.500 1.00 80.62 130 PRO A CA 1
ATOM 997 C C . PRO A 1 130 ? 12.280 -13.229 -7.730 1.00 80.62 130 PRO A C 1
ATOM 999 O O . PRO A 1 130 ? 11.975 -14.382 -7.433 1.00 80.62 130 PRO A O 1
ATOM 1002 N N . VAL A 1 131 ? 11.383 -12.371 -8.209 1.00 75.06 131 VAL A N 1
ATOM 1003 C CA . VAL A 1 131 ? 10.054 -12.745 -8.686 1.00 75.06 131 VAL A CA 1
ATOM 1004 C C . VAL A 1 131 ? 10.186 -13.154 -10.153 1.00 75.06 131 VAL A C 1
ATOM 1006 O O . VAL A 1 131 ? 11.040 -12.632 -10.870 1.00 75.06 131 VAL A O 1
ATOM 1009 N N . GLY A 1 132 ? 9.419 -14.153 -10.591 1.00 72.19 132 GLY A N 1
ATOM 1010 C CA . GLY A 1 132 ? 9.495 -14.650 -11.968 1.00 72.19 132 GLY A CA 1
ATOM 1011 C C . GLY A 1 132 ? 9.243 -13.556 -13.016 1.00 72.19 132 GLY A C 1
ATOM 1012 O O . GLY A 1 132 ? 8.805 -12.455 -12.703 1.00 72.19 132 GLY A O 1
ATOM 1013 N N . HIS A 1 133 ? 9.476 -13.875 -14.290 1.00 70.06 133 HIS A N 1
ATOM 1014 C CA . HIS A 1 133 ? 9.243 -12.943 -15.405 1.00 70.06 133 HIS A CA 1
ATOM 1015 C C . HIS A 1 133 ? 7.757 -12.744 -15.763 1.00 70.06 133 HIS A C 1
ATOM 1017 O O . HIS A 1 133 ? 7.447 -12.076 -16.748 1.00 70.06 133 HIS A O 1
ATOM 1023 N N . GLU A 1 134 ? 6.840 -13.347 -15.008 1.00 79.00 134 GLU A N 1
ATOM 1024 C CA . GLU A 1 134 ? 5.406 -13.160 -15.204 1.00 79.00 134 GLU A CA 1
ATOM 1025 C C . GLU A 1 134 ? 4.982 -11.760 -14.750 1.00 79.00 134 GLU A C 1
ATOM 1027 O O . GLU A 1 134 ? 5.572 -11.180 -13.837 1.00 79.00 134 GLU A O 1
ATOM 1032 N N . ALA A 1 135 ? 3.953 -11.205 -15.396 1.00 82.38 135 ALA A N 1
ATOM 1033 C CA . ALA A 1 135 ? 3.433 -9.904 -14.997 1.00 82.38 135 ALA A CA 1
ATOM 1034 C C . ALA A 1 135 ? 2.927 -9.980 -13.543 1.00 82.38 135 ALA A C 1
ATOM 1036 O O . ALA A 1 135 ? 2.139 -10.883 -13.243 1.00 82.38 135 ALA A O 1
ATOM 1037 N N . PRO A 1 136 ? 3.333 -9.054 -12.653 1.00 88.62 136 PRO A N 1
ATOM 1038 C CA . PRO A 1 136 ? 2.852 -9.036 -11.280 1.00 88.62 136 PRO A CA 1
ATOM 1039 C C . PRO A 1 136 ? 1.325 -8.976 -11.218 1.00 88.62 136 PRO A C 1
ATOM 1041 O O . PRO A 1 136 ? 0.700 -8.156 -11.895 1.00 88.62 136 PRO A O 1
ATOM 1044 N N . GLU A 1 137 ? 0.735 -9.820 -10.375 1.00 93.12 137 GLU A N 1
ATOM 1045 C CA . GLU A 1 137 ? -0.709 -9.876 -10.151 1.00 93.12 137 GLU A CA 1
ATOM 1046 C C . GLU A 1 137 ? -1.064 -9.433 -8.732 1.00 93.12 137 GLU A C 1
ATOM 1048 O O . GLU A 1 137 ? -0.302 -9.630 -7.782 1.00 93.12 137 GLU A O 1
ATOM 1053 N N . SER A 1 138 ? -2.252 -8.853 -8.576 1.00 94.44 138 SER A N 1
ATOM 1054 C CA . SER A 1 138 ? -2.825 -8.567 -7.261 1.00 94.44 138 SER A CA 1
ATOM 1055 C C . SER A 1 138 ? -3.639 -9.754 -6.736 1.00 94.44 138 SER A C 1
ATOM 1057 O O . SER A 1 138 ? -4.211 -10.537 -7.498 1.00 94.44 138 SER A O 1
ATOM 1059 N N . ASP A 1 139 ? -3.731 -9.885 -5.409 1.00 96.31 139 ASP A N 1
ATOM 1060 C CA . ASP A 1 139 ? -4.451 -10.994 -4.778 1.00 96.31 139 ASP A CA 1
ATOM 1061 C C . ASP A 1 139 ? -5.935 -11.032 -5.192 1.00 96.31 139 ASP A C 1
ATOM 1063 O O . ASP A 1 139 ? -6.701 -10.081 -5.000 1.00 96.31 139 ASP A O 1
ATOM 1067 N N . SER A 1 140 ? -6.369 -12.168 -5.746 1.00 95.94 140 SER A N 1
ATOM 1068 C CA . SER A 1 140 ? -7.734 -12.313 -6.264 1.00 95.94 140 SER A CA 1
ATOM 1069 C C . SER A 1 140 ? -8.811 -12.233 -5.174 1.00 95.94 140 SER A C 1
ATOM 1071 O O . SER A 1 140 ? -9.935 -11.815 -5.458 1.00 95.94 140 SER A O 1
ATOM 1073 N N . GLY A 1 141 ? -8.493 -12.627 -3.937 1.00 97.12 141 GLY A N 1
ATOM 1074 C CA . GLY A 1 141 ? -9.394 -12.548 -2.791 1.00 97.12 141 GLY A CA 1
ATOM 1075 C C . GLY A 1 141 ? -9.636 -11.104 -2.367 1.00 97.12 141 GLY A C 1
ATOM 1076 O O . GLY A 1 141 ? -10.791 -10.689 -2.264 1.00 97.12 141 GLY A O 1
ATOM 1077 N N . LEU A 1 142 ? -8.565 -10.323 -2.209 1.00 96.88 142 LEU A N 1
ATOM 1078 C CA . LEU A 1 142 ? -8.642 -8.889 -1.925 1.00 96.88 142 LEU A CA 1
ATOM 1079 C C . LEU A 1 142 ? -9.368 -8.138 -3.040 1.00 96.88 142 LEU A C 1
ATOM 1081 O O . LEU A 1 142 ? -10.241 -7.322 -2.747 1.00 96.88 142 LEU A O 1
ATOM 1085 N N . ASN A 1 143 ? -9.095 -8.475 -4.303 1.00 97.62 143 ASN A N 1
ATOM 1086 C CA . ASN A 1 143 ? -9.829 -7.915 -5.434 1.00 97.62 143 ASN A CA 1
ATOM 1087 C C . ASN A 1 143 ? -11.333 -8.170 -5.295 1.00 97.62 143 ASN A C 1
ATOM 1089 O O . ASN A 1 143 ? -12.107 -7.219 -5.306 1.00 97.62 143 ASN A O 1
ATOM 1093 N N . ARG A 1 144 ? -11.766 -9.419 -5.070 1.00 97.75 144 ARG A N 1
ATOM 1094 C CA . ARG A 1 144 ? -13.196 -9.733 -4.881 1.00 97.75 144 ARG A CA 1
ATOM 1095 C C . ARG A 1 144 ? -13.823 -8.956 -3.720 1.00 97.75 144 ARG A C 1
ATOM 1097 O O . ARG A 1 144 ? -14.961 -8.510 -3.845 1.00 97.75 144 ARG A O 1
ATOM 1104 N N . MET A 1 145 ? -13.094 -8.766 -2.618 1.00 96.56 145 MET A N 1
ATOM 1105 C CA . MET A 1 145 ? -13.566 -7.968 -1.480 1.00 96.56 145 MET A CA 1
ATOM 1106 C C . MET A 1 145 ? -13.756 -6.490 -1.847 1.00 96.56 145 MET A C 1
ATOM 1108 O O . MET A 1 145 ? -14.773 -5.900 -1.480 1.00 96.56 145 MET A O 1
ATOM 1112 N N . LEU A 1 146 ? -12.815 -5.894 -2.587 1.00 97.00 146 LEU A N 1
ATOM 1113 C CA . LEU A 1 146 ? -12.934 -4.519 -3.083 1.00 97.00 146 LEU A CA 1
ATOM 1114 C C . LEU A 1 146 ? -14.113 -4.378 -4.046 1.00 97.00 146 LEU A C 1
ATOM 1116 O O . LEU A 1 146 ? -14.934 -3.477 -3.883 1.00 97.00 146 LEU A O 1
ATOM 1120 N N . GLU A 1 147 ? -14.231 -5.296 -5.006 1.00 98.00 147 GLU A N 1
ATOM 1121 C CA . GLU A 1 147 ? -15.321 -5.305 -5.979 1.00 98.00 147 GLU A CA 1
ATOM 1122 C C . GLU A 1 147 ? -16.695 -5.365 -5.291 1.00 98.00 147 GLU A C 1
ATOM 1124 O O . GLU A 1 147 ? -17.592 -4.600 -5.641 1.00 98.00 147 GLU A O 1
ATOM 1129 N N . ALA A 1 148 ? -16.865 -6.246 -4.297 1.00 98.06 148 ALA A N 1
ATOM 1130 C CA . ALA A 1 148 ? -18.096 -6.335 -3.510 1.00 98.06 148 ALA A CA 1
ATOM 1131 C C . ALA A 1 148 ? -18.364 -5.034 -2.734 1.00 98.06 148 ALA A C 1
ATOM 1133 O O . ALA A 1 148 ? -19.429 -4.442 -2.870 1.00 98.06 148 ALA A O 1
ATOM 1134 N N . SER A 1 149 ? -17.360 -4.523 -2.016 1.00 96.62 149 SER A N 1
ATOM 1135 C CA . SER A 1 149 ? -17.464 -3.298 -1.210 1.00 96.62 149 SER A CA 1
ATOM 1136 C C . SER A 1 149 ? -17.833 -2.051 -2.031 1.00 96.62 149 SER A C 1
ATOM 1138 O O . SER A 1 149 ? -18.538 -1.164 -1.536 1.00 96.62 149 SER A O 1
ATOM 1140 N N . ILE A 1 150 ? -17.365 -1.971 -3.283 1.00 97.38 150 ILE A N 1
ATOM 1141 C CA . ILE A 1 150 ? -17.699 -0.894 -4.225 1.00 97.38 150 ILE A CA 1
ATOM 1142 C C . ILE A 1 150 ? -19.137 -1.055 -4.741 1.00 97.38 150 ILE A C 1
ATOM 1144 O O . ILE A 1 150 ? -19.899 -0.084 -4.720 1.00 97.38 150 ILE A O 1
ATOM 1148 N N . ARG A 1 151 ? -19.536 -2.272 -5.145 1.00 97.44 151 ARG A N 1
ATOM 1149 C CA . ARG A 1 151 ? -20.904 -2.561 -5.617 1.00 97.44 151 ARG A CA 1
ATOM 1150 C C . ARG A 1 151 ? -21.953 -2.316 -4.534 1.00 97.44 151 ARG A C 1
ATOM 1152 O O . ARG A 1 151 ? -22.964 -1.682 -4.820 1.00 97.44 151 ARG A O 1
ATOM 1159 N N . ASP A 1 152 ? -21.682 -2.713 -3.292 1.00 98.06 152 ASP A N 1
ATOM 1160 C CA . ASP A 1 152 ? -22.575 -2.497 -2.142 1.00 98.06 152 ASP A CA 1
ATOM 1161 C C . ASP A 1 152 ? -22.834 -1.006 -1.867 1.00 98.06 152 ASP A C 1
ATOM 1163 O O . ASP A 1 152 ? -23.851 -0.634 -1.284 1.00 98.06 152 ASP A O 1
ATOM 1167 N N . ARG A 1 153 ? -21.929 -0.127 -2.316 1.00 97.25 153 ARG A N 1
ATOM 1168 C CA . ARG A 1 153 ? -22.067 1.336 -2.233 1.00 97.25 153 ARG A CA 1
ATOM 1169 C C . ARG A 1 153 ? -22.713 1.959 -3.474 1.00 97.25 153 ARG A C 1
ATOM 1171 O O . ARG A 1 153 ? -22.709 3.183 -3.600 1.00 97.25 153 ARG A O 1
ATOM 1178 N N . GLY A 1 154 ? -23.227 1.149 -4.401 1.00 97.31 154 GLY A N 1
ATOM 1179 C CA . GLY A 1 154 ? -23.836 1.615 -5.650 1.00 97.31 154 GLY A CA 1
ATOM 1180 C C . GLY A 1 154 ? -22.850 2.329 -6.578 1.00 97.31 154 GLY A C 1
ATOM 1181 O O . GLY A 1 154 ? -23.250 3.190 -7.360 1.00 97.31 154 GLY A O 1
ATOM 1182 N N . ARG A 1 155 ? -21.552 2.029 -6.460 1.00 96.88 155 ARG A N 1
ATOM 1183 C CA . ARG A 1 155 ? -20.489 2.608 -7.289 1.00 96.88 155 ARG A CA 1
ATOM 1184 C C . ARG A 1 155 ? -20.046 1.602 -8.349 1.00 96.88 155 ARG A C 1
ATOM 1186 O O . ARG A 1 155 ? -20.158 0.391 -8.170 1.00 96.88 155 ARG A O 1
ATOM 1193 N N . THR A 1 156 ? -19.513 2.120 -9.445 1.00 96.62 156 THR A N 1
ATOM 1194 C CA . THR A 1 156 ? -18.896 1.332 -10.514 1.00 96.62 156 THR A CA 1
ATOM 1195 C C . THR A 1 156 ? -17.378 1.384 -10.402 1.00 96.62 156 THR A C 1
ATOM 1197 O O . THR A 1 156 ? -16.815 2.289 -9.785 1.00 96.62 156 THR A O 1
ATOM 1200 N N . PHE A 1 157 ? -16.715 0.401 -10.999 1.00 97.00 157 PHE A N 1
ATOM 1201 C CA . PHE A 1 157 ? -15.265 0.359 -11.123 1.00 97.00 157 PHE A CA 1
ATOM 1202 C C . PHE A 1 157 ? -14.881 -0.320 -12.435 1.00 97.00 157 PHE A C 1
ATOM 1204 O O . PHE A 1 157 ? -15.648 -1.120 -12.977 1.00 97.00 157 PHE A O 1
ATOM 1211 N N . THR A 1 158 ? -13.662 -0.054 -12.885 1.00 96.44 158 THR A N 1
ATOM 1212 C CA . THR A 1 158 ? -13.015 -0.773 -13.981 1.00 96.44 158 THR A CA 1
ATOM 1213 C C . THR A 1 158 ? -11.909 -1.646 -13.409 1.00 96.44 158 THR A C 1
ATOM 1215 O O . THR A 1 158 ? -11.122 -1.202 -12.575 1.00 96.44 158 THR A O 1
ATOM 1218 N N . LYS A 1 159 ? -11.838 -2.906 -13.835 1.00 96.38 159 LYS A N 1
ATOM 1219 C CA . LYS A 1 159 ? -10.755 -3.820 -13.461 1.00 96.38 159 LYS A CA 1
ATOM 1220 C C . LYS A 1 159 ? -9.881 -4.074 -14.674 1.00 96.38 159 LYS A C 1
ATOM 1222 O O . LYS A 1 159 ? -10.408 -4.370 -15.742 1.00 96.38 159 LYS A O 1
ATOM 1227 N N . GLY A 1 160 ? -8.570 -3.978 -14.511 1.00 93.88 160 GLY A N 1
ATOM 1228 C CA . GLY A 1 160 ? -7.670 -4.113 -15.647 1.00 93.88 160 GLY A CA 1
ATOM 1229 C C . GLY A 1 160 ? -6.201 -4.089 -15.276 1.00 93.88 160 GLY A C 1
ATOM 1230 O O . GLY A 1 160 ? -5.831 -4.124 -14.102 1.00 93.88 160 GLY A O 1
ATOM 1231 N N . GLU A 1 161 ? -5.377 -4.068 -16.311 1.00 94.44 161 GLU A N 1
ATOM 1232 C CA . GLU A 1 161 ? -3.934 -3.928 -16.192 1.00 94.44 161 GLU A CA 1
ATOM 1233 C C . GLU A 1 161 ? -3.549 -2.462 -15.970 1.00 94.44 161 GLU A C 1
ATOM 1235 O O . GLU A 1 161 ? -4.200 -1.550 -16.485 1.00 94.44 161 GLU A O 1
ATOM 1240 N N . ILE A 1 162 ? -2.494 -2.244 -15.189 1.00 95.75 162 ILE A N 1
ATOM 1241 C CA . ILE A 1 162 ? -1.877 -0.930 -14.992 1.00 95.75 162 ILE A CA 1
ATOM 1242 C C . ILE A 1 162 ? -0.427 -0.943 -15.465 1.00 95.75 162 ILE A C 1
ATOM 1244 O O . ILE A 1 162 ? 0.183 -1.998 -15.602 1.00 95.75 162 ILE A O 1
ATOM 1248 N N . TRP A 1 163 ? 0.143 0.240 -15.653 1.00 95.38 163 TRP A N 1
ATOM 1249 C CA . TRP A 1 163 ? 1.555 0.413 -15.970 1.00 95.38 163 TRP A CA 1
ATOM 1250 C C . TRP A 1 163 ? 2.220 1.227 -14.862 1.00 95.38 163 TRP A C 1
ATOM 1252 O O . TRP A 1 163 ? 1.773 2.331 -14.547 1.00 95.38 163 TRP A O 1
ATOM 1262 N N . THR A 1 164 ? 3.251 0.660 -14.238 1.00 94.38 164 THR A N 1
ATOM 1263 C CA . THR A 1 164 ? 4.094 1.356 -13.264 1.00 94.38 164 THR A CA 1
ATOM 1264 C C . THR A 1 164 ? 5.371 1.836 -13.947 1.00 94.38 164 THR A C 1
ATOM 1266 O O . THR A 1 164 ? 6.030 1.061 -14.636 1.00 94.38 164 THR A O 1
ATOM 1269 N N . THR A 1 165 ? 5.706 3.113 -13.760 1.00 91.88 165 THR A N 1
ATOM 1270 C CA . THR A 1 165 ? 6.832 3.814 -14.407 1.00 91.88 165 THR A CA 1
ATOM 1271 C C . THR A 1 165 ? 7.814 4.370 -13.394 1.00 91.88 165 THR A C 1
ATOM 1273 O O . THR A 1 165 ? 7.356 4.683 -12.269 1.00 91.88 165 THR A O 1
#

pLDDT: mean 91.07, std 10.98, range [36.81, 98.5]

Sequence (165 aa):
MQIETHSEGIIRPVKGKRDPHLDPDALMVMLPSELKHLVREAQAAEIPFSDTPLYRLYRSRTKTGASITLAGPFMGAPHAVIALEKLIVLGAKRILVLGWCGSLQPDLRIGDLVIPARAISEEGTSKHYPVGHEAPESDSGLNRMLEASIRDRGRTFTKGEIWTT

Secondary structure (DSSP, 8-state):
----TT---SS-----TTPPPPPSEEEEE--HHHHHHHHHHTTPEEE--TTTTT-EEEEEE-TTS-EEEEEE---SHHHHHHHHHHHHHHT--EEEEE------STT--TT-EEEEEEEEE-SSSGGGS---SSPPB--HHHHHHHHHHHHTTT--EEEEEEEE-

Radius of gyration: 17.03 Å; chains: 1; bounding box: 47×34×43 Å

Foldseek 3Di:
DPDPPPPPDPDAQAADPQAAADDAAEEEEADPVVLVVCCVVLVWAWRDGDPVVLKTWTWGADPVGDIYIYIDNADADVSVVVRVRNNVNSPYNHYHYDDDDDDPDPPDDPPAAEDEAWEDEPSPPVVVDSDDPDTDGDDPVVSVVVCVVQVVVVHDHHYYYYYGD